Protein AF-A0A7R9GLE8-F1 (afdb_monomer_lite)

pLDDT: mean 83.37, std 15.87, range [44.31, 98.19]

Structure (mmCIF, N/CA/C/O backbone):
data_AF-A0A7R9GLE8-F1
#
_entry.id   AF-A0A7R9GLE8-F1
#
loop_
_atom_site.group_PDB
_atom_site.id
_atom_site.type_symbol
_atom_site.label_atom_id
_atom_site.label_alt_id
_atom_site.label_comp_id
_atom_site.label_asym_id
_atom_site.label_entity_id
_atom_site.label_seq_id
_atom_site.pdbx_PDB_ins_code
_atom_site.Cartn_x
_atom_site.Cartn_y
_atom_site.Cartn_z
_atom_site.occupancy
_atom_site.B_iso_or_equiv
_atom_site.auth_seq_id
_atom_site.auth_comp_id
_atom_site.auth_asym_id
_atom_site.auth_atom_id
_atom_site.pdbx_PDB_model_num
ATOM 1 N N . MET A 1 1 ? 0.397 -21.707 -7.330 1.00 59.50 1 MET A N 1
ATOM 2 C CA . MET A 1 1 ? 0.537 -20.572 -8.266 1.00 59.50 1 MET A CA 1
ATOM 3 C C . MET A 1 1 ? -0.544 -19.571 -7.891 1.00 59.50 1 MET A C 1
ATOM 5 O O . MET A 1 1 ? -1.689 -20.000 -7.793 1.00 59.50 1 MET A O 1
ATOM 9 N N . GLY A 1 2 ? -0.176 -18.335 -7.542 1.00 56.47 2 GLY A N 1
ATOM 10 C CA . GLY A 1 2 ? -1.059 -17.334 -6.929 1.00 56.47 2 GLY A CA 1
ATOM 11 C C . GLY A 1 2 ? -2.402 -17.160 -7.633 1.00 56.47 2 GLY A C 1
ATOM 12 O O . GLY A 1 2 ? -2.499 -17.252 -8.858 1.00 56.47 2 GLY A O 1
ATOM 13 N N . HIS A 1 3 ? -3.440 -16.954 -6.825 1.00 71.94 3 HIS A N 1
ATOM 14 C CA . HIS A 1 3 ? -4.842 -16.863 -7.223 1.00 71.94 3 HIS A CA 1
ATOM 15 C C . HIS A 1 3 ? -5.018 -15.907 -8.420 1.00 71.94 3 HIS A C 1
ATOM 17 O O . HIS A 1 3 ? -4.816 -14.704 -8.293 1.00 71.94 3 HIS A O 1
ATOM 23 N N . GLY A 1 4 ? -5.339 -16.446 -9.600 1.00 75.56 4 GLY A N 1
ATOM 24 C CA . GLY A 1 4 ? -5.641 -15.649 -10.797 1.00 75.56 4 GLY A CA 1
ATOM 25 C C . GLY A 1 4 ? -4.448 -15.015 -11.529 1.00 75.56 4 GLY A C 1
ATOM 26 O O . GLY A 1 4 ? -4.670 -14.203 -12.419 1.00 75.56 4 GLY A O 1
ATOM 27 N N . GLY A 1 5 ? -3.198 -15.370 -11.202 1.00 83.56 5 GLY A N 1
ATOM 28 C CA . GLY A 1 5 ? -2.015 -14.842 -11.902 1.00 83.56 5 GLY A CA 1
ATOM 29 C C . GLY A 1 5 ? -1.579 -13.438 -11.467 1.00 83.56 5 GLY A C 1
ATOM 30 O O . GLY A 1 5 ? -0.675 -12.869 -12.074 1.00 83.56 5 GLY A O 1
ATOM 31 N N . THR A 1 6 ? -2.164 -12.884 -10.404 1.00 83.69 6 THR A N 1
ATOM 32 C CA . THR A 1 6 ? -1.819 -11.550 -9.885 1.00 83.69 6 THR A CA 1
ATOM 33 C C . THR A 1 6 ? -0.329 -11.407 -9.574 1.00 83.69 6 THR A C 1
ATOM 35 O O . THR A 1 6 ? 0.277 -10.414 -9.967 1.00 83.69 6 THR A O 1
ATOM 38 N N . ASP A 1 7 ? 0.291 -12.424 -8.966 1.00 88.81 7 ASP A N 1
ATOM 39 C CA . ASP A 1 7 ? 1.729 -12.412 -8.657 1.00 88.81 7 ASP A CA 1
ATOM 40 C C . ASP A 1 7 ? 2.588 -12.277 -9.923 1.00 88.81 7 ASP A C 1
ATOM 42 O O . ASP A 1 7 ? 3.605 -11.587 -9.920 1.00 88.81 7 ASP A O 1
ATOM 46 N N . PHE A 1 8 ? 2.166 -12.907 -11.026 1.00 90.25 8 PHE A N 1
ATOM 47 C CA . PHE A 1 8 ? 2.867 -12.801 -12.303 1.00 90.25 8 PHE A CA 1
ATOM 48 C C . PHE A 1 8 ? 2.824 -11.364 -12.825 1.00 90.25 8 PHE A C 1
ATOM 50 O O . PHE A 1 8 ? 3.865 -10.812 -13.171 1.00 90.25 8 PHE A O 1
ATOM 57 N N . TYR A 1 9 ? 1.645 -10.739 -12.837 1.00 88.38 9 TYR A N 1
ATOM 58 C CA . TYR A 1 9 ? 1.493 -9.367 -13.324 1.00 88.38 9 TYR A CA 1
ATOM 59 C C . TYR A 1 9 ? 2.167 -8.334 -12.418 1.00 88.38 9 TYR A C 1
ATOM 61 O O . TYR A 1 9 ? 2.700 -7.345 -12.920 1.00 88.38 9 TYR A O 1
ATOM 69 N N . LEU A 1 10 ? 2.203 -8.578 -11.106 1.00 88.88 10 LEU A N 1
ATOM 70 C CA . LEU A 1 10 ? 2.942 -7.743 -10.162 1.00 88.88 10 LEU A CA 1
ATOM 71 C C . LEU A 1 10 ? 4.443 -7.767 -10.479 1.00 88.88 10 LEU A C 1
ATOM 73 O O . LEU A 1 10 ? 5.066 -6.711 -10.606 1.00 88.88 10 LEU A O 1
ATOM 77 N N . MET A 1 11 ? 5.012 -8.960 -10.673 1.00 91.38 11 MET A N 1
ATOM 78 C CA . MET A 1 11 ? 6.434 -9.112 -10.995 1.00 91.38 11 MET A CA 1
ATOM 79 C C . MET A 1 11 ? 6.771 -8.586 -12.397 1.00 91.38 11 MET A C 1
ATOM 81 O O . MET A 1 11 ? 7.779 -7.902 -12.564 1.00 91.38 11 MET A O 1
ATOM 85 N N . ASP A 1 12 ? 5.925 -8.845 -13.396 1.00 92.38 12 ASP A N 1
ATOM 86 C CA . ASP A 1 12 ? 6.077 -8.317 -14.759 1.00 92.38 12 ASP A CA 1
ATOM 87 C C . ASP A 1 12 ? 6.053 -6.777 -14.780 1.00 92.38 12 ASP A C 1
ATOM 89 O O . ASP A 1 12 ? 6.921 -6.152 -15.396 1.00 92.38 12 ASP A O 1
ATOM 93 N N . GLY A 1 13 ? 5.119 -6.154 -14.052 1.00 92.00 13 GLY A N 1
ATOM 94 C CA . GLY A 1 13 ? 5.050 -4.699 -13.897 1.00 92.00 13 GLY A CA 1
ATOM 95 C C . GLY A 1 13 ? 6.306 -4.117 -13.245 1.00 92.00 13 GLY A C 1
ATOM 96 O O . GLY A 1 13 ? 6.887 -3.161 -13.764 1.00 92.00 13 GLY A O 1
ATOM 97 N N . PHE A 1 14 ? 6.785 -4.741 -12.165 1.00 91.94 14 PHE A N 1
ATOM 98 C CA . PHE A 1 14 ? 8.015 -4.327 -11.488 1.00 91.94 14 PHE A CA 1
ATOM 99 C C . PHE A 1 14 ? 9.248 -4.420 -12.402 1.00 91.94 14 PHE A C 1
ATOM 101 O O . PHE A 1 14 ? 10.003 -3.455 -12.526 1.00 91.94 14 PHE A O 1
ATOM 108 N N . ILE A 1 15 ? 9.434 -5.546 -13.102 1.00 95.62 15 ILE A N 1
ATOM 109 C CA . ILE A 1 15 ? 10.562 -5.734 -14.030 1.00 95.62 15 ILE A CA 1
ATOM 110 C C . ILE A 1 15 ? 10.523 -4.685 -15.149 1.00 95.62 15 ILE A C 1
ATOM 112 O O . ILE A 1 15 ? 11.559 -4.105 -15.488 1.00 95.62 15 ILE A O 1
ATOM 116 N N . LYS A 1 16 ? 9.337 -4.389 -15.699 1.00 95.44 16 LYS A N 1
ATOM 117 C CA . LYS A 1 16 ? 9.161 -3.344 -16.719 1.00 95.44 16 LYS A CA 1
ATOM 118 C C . LYS A 1 16 ? 9.572 -1.968 -16.203 1.00 95.44 16 LYS A C 1
ATOM 120 O O . LYS A 1 16 ? 10.329 -1.293 -16.902 1.00 95.44 16 LYS A O 1
ATOM 125 N N . ALA A 1 17 ? 9.135 -1.592 -15.001 1.00 95.06 17 ALA A N 1
ATOM 126 C CA . ALA A 1 17 ? 9.498 -0.327 -14.363 1.00 95.06 17 ALA A CA 1
ATOM 127 C C . ALA A 1 17 ? 11.019 -0.166 -14.231 1.00 95.06 17 ALA A C 1
ATOM 129 O O . ALA A 1 17 ? 11.577 0.845 -14.658 1.00 95.06 17 ALA A O 1
ATOM 130 N N . VAL A 1 18 ? 11.705 -1.202 -13.733 1.00 96.12 18 VAL A N 1
ATOM 131 C CA . VAL A 1 18 ? 13.169 -1.190 -13.580 1.00 96.12 18 VAL A CA 1
ATOM 132 C C . VAL A 1 18 ? 13.870 -1.135 -14.940 1.00 96.12 18 VAL A C 1
ATOM 134 O O . VAL A 1 18 ? 14.751 -0.303 -15.140 1.00 96.12 18 VAL A O 1
ATOM 137 N N . SER A 1 19 ? 13.464 -1.974 -15.900 1.00 98.00 19 SER A N 1
ATOM 138 C CA . SER A 1 19 ? 14.112 -2.054 -17.221 1.00 98.00 19 SER A CA 1
ATOM 139 C C . SER A 1 19 ? 14.028 -0.756 -18.031 1.00 98.0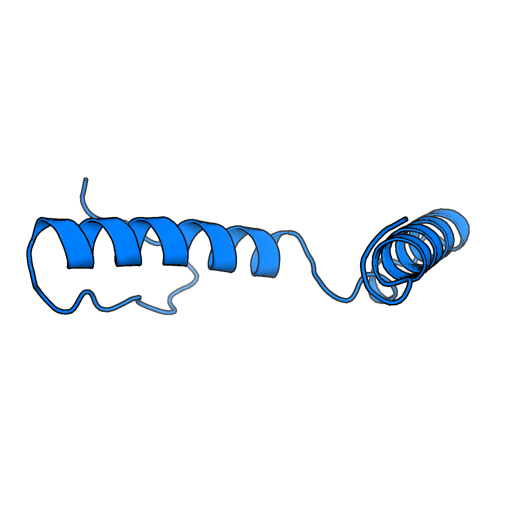0 19 SER A C 1
ATOM 141 O O . SER A 1 19 ? 14.923 -0.466 -18.823 1.00 98.00 19 SER A O 1
ATOM 143 N N . LYS A 1 20 ? 12.960 0.026 -17.831 1.00 97.25 20 LYS A N 1
ATOM 144 C CA . LYS A 1 20 ? 12.727 1.307 -18.510 1.00 97.25 20 LYS A CA 1
ATOM 145 C C . LYS A 1 20 ? 13.167 2.514 -17.687 1.00 97.25 20 LYS A C 1
ATOM 147 O O . LYS A 1 20 ? 13.081 3.630 -18.190 1.00 97.25 20 LYS A O 1
ATOM 152 N N . ASN A 1 21 ? 13.628 2.292 -16.453 1.00 95.81 21 ASN A N 1
ATOM 153 C CA . ASN A 1 21 ? 13.877 3.341 -15.468 1.00 95.81 21 ASN A CA 1
ATOM 154 C C . ASN A 1 21 ? 12.665 4.284 -15.308 1.00 95.81 21 ASN A C 1
ATOM 156 O O . ASN A 1 21 ? 12.809 5.504 -15.263 1.00 95.81 21 ASN A O 1
ATOM 160 N N . ASP A 1 22 ? 11.465 3.699 -15.281 1.00 94.75 22 ASP A N 1
ATOM 161 C CA . ASP A 1 22 ? 10.188 4.411 -15.248 1.00 94.75 22 ASP A CA 1
ATOM 162 C C . ASP A 1 22 ? 9.349 3.940 -14.045 1.00 94.75 22 ASP A C 1
ATOM 164 O O . ASP A 1 22 ? 8.664 2.913 -14.124 1.00 94.75 22 ASP A O 1
ATOM 168 N N . PRO A 1 23 ? 9.391 4.669 -12.914 1.00 89.06 23 PRO A N 1
ATOM 169 C CA . PRO A 1 23 ? 8.670 4.292 -11.703 1.00 89.06 23 PRO A CA 1
ATOM 170 C C . PRO A 1 23 ? 7.147 4.423 -11.838 1.00 89.06 23 PRO A C 1
ATOM 172 O O . PRO A 1 23 ? 6.429 3.837 -11.032 1.00 89.06 23 PRO A O 1
ATOM 175 N N . THR A 1 24 ? 6.635 5.127 -12.857 1.00 89.44 24 THR A N 1
ATOM 176 C CA . THR A 1 24 ? 5.183 5.300 -13.062 1.00 89.44 24 THR A CA 1
ATOM 177 C C . THR A 1 24 ? 4.476 3.996 -13.447 1.00 89.44 24 THR A C 1
ATOM 179 O O . THR A 1 24 ? 3.254 3.895 -13.353 1.00 89.44 24 THR A O 1
ATOM 182 N N . LEU A 1 25 ? 5.244 2.970 -13.832 1.00 89.81 25 LEU A N 1
ATOM 183 C CA . LEU A 1 25 ? 4.750 1.629 -14.148 1.00 89.81 25 LEU A CA 1
ATOM 184 C C . LEU A 1 25 ? 4.462 0.774 -12.900 1.00 89.81 25 LEU A C 1
ATOM 186 O O . LEU A 1 25 ? 3.844 -0.285 -13.021 1.00 89.81 25 LEU A O 1
ATOM 190 N N . VAL A 1 26 ? 4.876 1.219 -11.708 1.00 88.81 26 VAL A N 1
ATOM 191 C CA . VAL A 1 26 ? 4.507 0.597 -10.430 1.00 88.81 26 VAL A CA 1
ATOM 192 C C . VAL A 1 26 ? 3.293 1.330 -9.862 1.00 88.81 26 VAL A C 1
ATOM 194 O O . VAL A 1 26 ? 3.401 2.457 -9.394 1.00 88.81 26 VAL A O 1
ATOM 197 N N . LEU A 1 27 ? 2.128 0.680 -9.897 1.00 82.38 27 LEU A N 1
ATOM 198 C CA . LEU A 1 27 ? 0.852 1.307 -9.519 1.00 82.38 27 LEU A CA 1
ATOM 199 C C . LEU A 1 27 ? 0.680 1.513 -8.006 1.00 82.38 27 LEU A C 1
ATOM 201 O O . LEU A 1 27 ? -0.051 2.404 -7.588 1.00 82.38 27 LEU A O 1
ATOM 205 N N . THR A 1 28 ? 1.330 0.687 -7.189 1.00 83.38 28 THR A N 1
ATOM 206 C CA . THR A 1 28 ? 1.323 0.792 -5.723 1.00 83.38 28 THR A CA 1
ATOM 207 C C . THR A 1 28 ? 2.722 1.105 -5.231 1.00 83.38 28 THR A C 1
ATOM 209 O O . THR A 1 28 ? 3.594 0.234 -5.238 1.00 83.38 28 THR A O 1
ATOM 212 N N . GLY A 1 29 ? 2.928 2.353 -4.816 1.00 83.12 29 GLY A N 1
ATOM 213 C CA . GLY A 1 29 ? 4.195 2.833 -4.297 1.00 83.12 29 GLY A CA 1
ATOM 214 C C . GLY A 1 29 ? 4.416 2.478 -2.828 1.00 83.12 29 GLY A C 1
ATOM 215 O O . GLY A 1 29 ? 3.630 1.791 -2.163 1.00 83.12 29 GLY A O 1
ATOM 216 N N . VAL A 1 30 ? 5.529 2.986 -2.303 1.00 85.44 30 VAL A N 1
ATOM 217 C CA . VAL A 1 30 ? 5.889 2.847 -0.886 1.00 85.44 30 VAL A CA 1
ATOM 218 C C . VAL A 1 30 ? 4.873 3.563 0.009 1.00 85.44 30 VAL A C 1
ATOM 220 O O . VAL A 1 30 ? 4.558 3.065 1.087 1.00 85.44 30 VAL A O 1
ATOM 223 N N . GLU A 1 31 ? 4.319 4.690 -0.442 1.00 85.06 31 GLU A N 1
ATOM 224 C CA . GLU A 1 31 ? 3.351 5.474 0.328 1.00 85.06 31 GLU A CA 1
ATOM 225 C C . GLU A 1 31 ? 2.024 4.720 0.517 1.00 85.06 31 GLU A C 1
ATOM 227 O O . GLU A 1 31 ? 1.542 4.592 1.644 1.00 85.06 31 GLU A O 1
ATOM 232 N N . GLU A 1 32 ? 1.460 4.152 -0.552 1.00 86.12 32 GLU A N 1
ATOM 233 C CA . GLU A 1 32 ? 0.252 3.318 -0.492 1.00 86.12 32 GLU A CA 1
ATOM 234 C C . GLU A 1 32 ? 0.472 2.087 0.392 1.00 86.12 32 GLU A C 1
ATOM 236 O O . GLU A 1 32 ? -0.379 1.745 1.218 1.00 86.12 32 GLU A O 1
ATOM 241 N N . SER A 1 33 ? 1.642 1.453 0.264 1.00 87.81 33 SER A N 1
ATOM 242 C CA . SER A 1 33 ? 2.016 0.307 1.094 1.00 87.81 33 SER A CA 1
ATOM 243 C C . SER A 1 33 ? 2.079 0.689 2.574 1.00 87.81 33 SER A C 1
ATOM 245 O O . SER A 1 33 ? 1.513 -0.014 3.414 1.00 87.81 33 SER A O 1
ATOM 247 N N . LEU A 1 34 ? 2.704 1.821 2.911 1.00 88.00 34 LEU A N 1
ATOM 248 C CA . LEU A 1 34 ? 2.792 2.320 4.285 1.00 88.00 34 LEU A CA 1
ATOM 249 C C . LEU A 1 34 ? 1.405 2.641 4.859 1.00 88.00 34 LEU A C 1
ATOM 251 O O . LEU A 1 34 ? 1.093 2.204 5.968 1.00 88.00 34 LEU A O 1
ATOM 255 N N . LYS A 1 35 ? 0.547 3.327 4.092 1.00 87.31 35 LYS A N 1
ATOM 256 C CA . LYS A 1 35 ? -0.842 3.624 4.487 1.00 87.31 35 LYS A CA 1
ATOM 257 C C . LYS A 1 35 ? -1.614 2.348 4.831 1.00 87.31 35 LYS A C 1
ATOM 259 O O . LYS A 1 35 ? -2.288 2.304 5.860 1.00 87.31 35 LYS A O 1
ATOM 264 N N . SER A 1 36 ? -1.471 1.294 4.023 1.00 88.88 36 SER A N 1
ATOM 265 C CA . SER A 1 36 ? -2.115 0.003 4.294 1.00 88.88 36 SER A CA 1
ATOM 266 C C . SER A 1 36 ? -1.635 -0.636 5.601 1.00 88.88 36 SER A C 1
ATOM 268 O O . SER A 1 36 ? -2.442 -1.236 6.305 1.00 88.88 36 SER A O 1
ATOM 270 N N . HIS A 1 37 ? -0.350 -0.519 5.947 1.00 90.25 37 HIS A N 1
ATOM 271 C CA . HIS A 1 37 ? 0.178 -1.069 7.202 1.00 90.25 37 HIS A CA 1
ATOM 272 C C . HIS A 1 37 ? -0.288 -0.263 8.422 1.00 90.25 37 HIS A C 1
ATOM 274 O O . HIS A 1 37 ? -0.704 -0.846 9.422 1.00 90.25 37 HIS A O 1
ATOM 280 N N . LEU A 1 38 ? -0.288 1.071 8.335 1.00 89.44 38 LEU A N 1
ATOM 281 C CA . LEU A 1 38 ? -0.774 1.939 9.415 1.00 89.44 38 LEU A CA 1
ATOM 282 C C . LEU A 1 38 ? -2.265 1.723 9.702 1.00 89.44 38 LEU A C 1
ATOM 284 O O . LEU A 1 38 ? -2.676 1.707 10.864 1.00 89.44 38 LEU A O 1
ATOM 288 N N . LEU A 1 39 ? -3.063 1.477 8.660 1.00 91.62 39 LEU A N 1
ATOM 289 C CA . LEU A 1 39 ? -4.471 1.107 8.800 1.00 91.62 39 LEU A CA 1
ATOM 290 C C . LEU A 1 39 ? -4.650 -0.167 9.641 1.00 91.62 39 LEU A C 1
ATOM 292 O O . LEU A 1 39 ? -5.558 -0.224 10.469 1.00 91.62 39 LEU A O 1
ATOM 296 N N . VAL A 1 40 ? -3.779 -1.168 9.475 1.00 94.75 40 VAL A N 1
ATOM 297 C CA . VAL A 1 40 ? -3.831 -2.407 10.270 1.00 94.75 40 VAL A CA 1
ATOM 298 C C . VAL A 1 40 ? -3.574 -2.126 11.751 1.00 94.75 40 VAL A C 1
ATOM 300 O O . VAL A 1 40 ? -4.278 -2.674 12.598 1.00 94.75 40 VAL A O 1
ATOM 303 N N . PHE A 1 41 ? -2.628 -1.245 12.087 1.00 92.56 41 PHE A N 1
ATOM 304 C CA . PHE A 1 41 ? -2.387 -0.868 13.484 1.00 92.56 41 PHE A CA 1
ATOM 305 C C . PHE A 1 41 ? -3.569 -0.118 14.094 1.00 92.56 41 PHE A C 1
ATOM 307 O O . PHE A 1 41 ? -4.015 -0.474 15.183 1.00 92.56 41 PHE A O 1
ATOM 314 N N . ALA A 1 42 ? -4.133 0.854 13.376 1.00 92.25 42 ALA A N 1
ATOM 315 C CA . ALA A 1 42 ? -5.328 1.558 13.830 1.00 92.25 42 ALA A CA 1
ATOM 316 C C 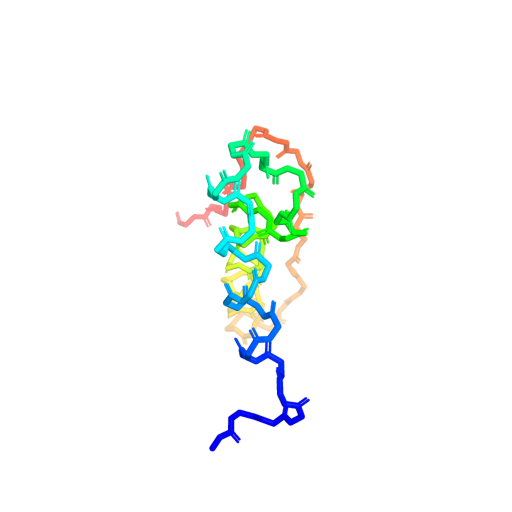. ALA A 1 42 ? -6.517 0.600 14.038 1.00 92.25 42 ALA A C 1
ATOM 318 O O . ALA A 1 42 ? -7.245 0.720 15.027 1.00 92.25 42 ALA A O 1
ATOM 319 N N . ALA A 1 43 ? -6.689 -0.383 13.147 1.00 95.19 43 ALA A N 1
ATOM 320 C CA . ALA A 1 43 ? -7.721 -1.409 13.272 1.00 95.19 43 ALA A CA 1
ATOM 321 C C . ALA A 1 43 ? -7.494 -2.329 14.484 1.00 95.19 43 ALA A C 1
ATOM 323 O O . ALA A 1 43 ? -8.449 -2.666 15.185 1.00 95.19 43 ALA A O 1
ATOM 324 N N . GLU A 1 44 ? -6.247 -2.708 14.772 1.00 97.12 44 GLU A N 1
ATOM 325 C CA . GLU A 1 44 ? -5.925 -3.509 15.958 1.00 97.12 44 GLU A CA 1
ATOM 326 C C . GLU A 1 44 ? -6.173 -2.727 17.256 1.00 97.12 44 GLU A C 1
ATOM 328 O O . GLU A 1 44 ? -6.748 -3.280 18.197 1.00 97.12 44 GLU A O 1
ATOM 333 N N . THR A 1 45 ? -5.835 -1.436 17.299 1.00 94.75 45 THR A N 1
ATOM 334 C CA . THR A 1 45 ? -6.189 -0.554 18.424 1.00 94.75 45 THR A CA 1
ATOM 335 C C . THR A 1 45 ? -7.705 -0.480 18.606 1.00 94.75 45 THR A C 1
ATOM 337 O O . THR A 1 45 ? -8.205 -0.713 19.707 1.00 94.75 45 THR A O 1
ATOM 340 N N . ALA A 1 46 ? -8.457 -0.255 17.523 1.00 96.94 46 ALA A N 1
ATOM 341 C CA . ALA A 1 46 ? -9.920 -0.227 17.552 1.00 96.94 46 ALA A CA 1
ATOM 342 C C . ALA A 1 46 ? -10.520 -1.534 18.101 1.00 96.94 46 ALA A C 1
ATOM 344 O O . A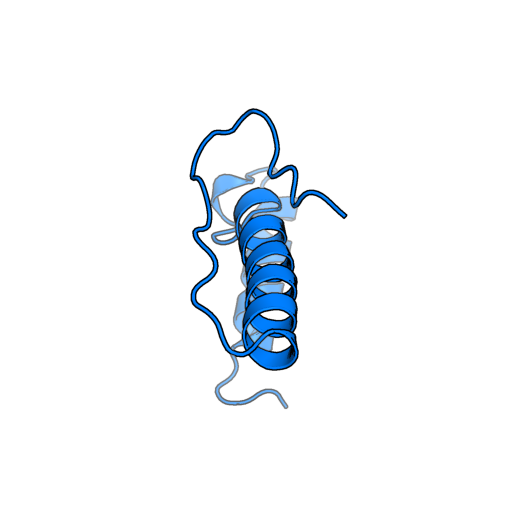LA A 1 46 ? -11.420 -1.496 18.942 1.00 96.94 46 ALA A O 1
ATOM 345 N N . ARG A 1 47 ? -9.992 -2.692 17.676 1.00 97.94 47 ARG A N 1
ATOM 346 C CA . ARG A 1 47 ? -10.431 -4.016 18.145 1.00 97.94 47 ARG A CA 1
ATOM 347 C C . ARG A 1 47 ? -10.146 -4.225 19.634 1.00 97.94 47 ARG A C 1
ATOM 349 O O . ARG A 1 47 ? -10.984 -4.791 20.332 1.00 97.94 47 ARG A O 1
ATOM 356 N N . ARG A 1 48 ? -8.971 -3.805 20.116 1.00 98.19 48 ARG A N 1
ATOM 357 C CA . ARG A 1 48 ? -8.568 -3.953 21.527 1.00 98.19 48 ARG A CA 1
ATOM 358 C C . ARG A 1 48 ? -9.362 -3.056 22.465 1.00 98.19 48 ARG A C 1
ATOM 360 O O . ARG A 1 48 ? -9.727 -3.490 23.551 1.00 98.19 48 ARG A O 1
ATOM 367 N N . GLU A 1 49 ? -9.619 -1.826 22.042 1.00 96.75 49 GLU A N 1
ATOM 368 C CA . GLU A 1 49 ? -10.274 -0.805 22.864 1.00 96.75 49 GLU A CA 1
ATOM 369 C C . GLU A 1 49 ? -11.793 -0.757 22.653 1.00 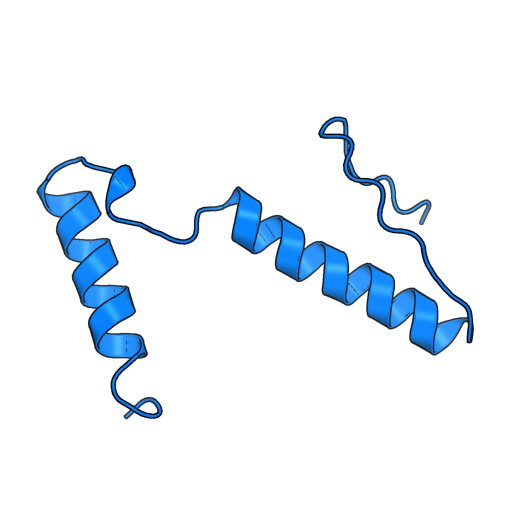96.75 49 GLU A C 1
ATOM 371 O O . GLU A 1 49 ? -12.488 -0.020 23.347 1.00 96.75 49 GLU A O 1
ATOM 376 N N . ASN A 1 50 ? -12.312 -1.549 21.707 1.00 97.25 50 ASN A N 1
ATOM 377 C CA . ASN A 1 50 ? -13.719 -1.588 21.313 1.00 97.25 50 ASN A CA 1
ATOM 378 C C . ASN A 1 50 ? -14.285 -0.187 21.013 1.00 97.25 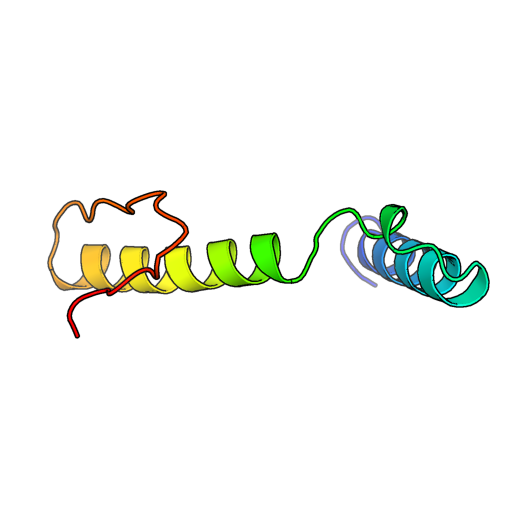50 ASN A C 1
ATOM 380 O O . ASN A 1 50 ? -15.364 0.188 21.480 1.00 97.25 50 ASN A O 1
ATOM 384 N N . ARG A 1 51 ? -13.531 0.609 20.245 1.00 96.25 51 ARG A N 1
ATOM 385 C CA . ARG A 1 51 ? -13.913 1.972 19.857 1.00 96.25 51 ARG A CA 1
ATOM 386 C C . ARG A 1 51 ? -13.541 2.288 18.417 1.00 96.25 51 ARG A C 1
ATOM 388 O O . ARG A 1 51 ? -12.702 1.629 17.811 1.00 96.25 51 ARG A O 1
ATOM 395 N N . VAL A 1 52 ? -14.119 3.367 17.900 1.00 94.94 52 VAL A N 1
ATOM 396 C CA . VAL A 1 52 ? -13.722 3.940 16.611 1.00 94.94 52 VAL A CA 1
ATOM 397 C C . VAL A 1 52 ? -12.392 4.690 16.763 1.00 94.94 52 VAL A C 1
ATOM 399 O O . VAL A 1 52 ? -12.214 5.480 17.695 1.00 94.94 52 VAL A O 1
ATOM 402 N N . VAL A 1 53 ? -11.465 4.446 15.834 1.00 92.31 53 VAL A N 1
ATOM 403 C CA . VAL A 1 53 ? -10.176 5.144 15.719 1.00 92.31 53 VAL A CA 1
ATOM 404 C C . VAL A 1 53 ? -10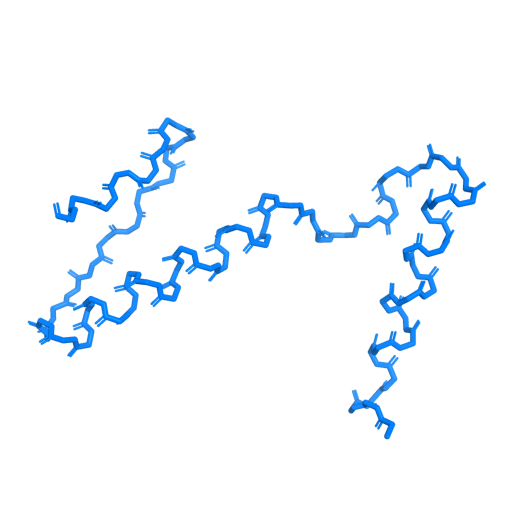.177 5.943 14.417 1.00 92.31 53 VAL A C 1
ATOM 406 O O . VAL A 1 53 ? -10.320 5.374 13.336 1.00 92.31 53 VAL A O 1
ATOM 409 N N . THR A 1 54 ? -10.035 7.264 14.519 1.00 90.69 54 THR A N 1
ATOM 410 C CA . THR A 1 54 ? -9.948 8.155 13.355 1.00 90.69 54 THR A CA 1
ATOM 411 C C . THR A 1 54 ? -8.522 8.183 12.823 1.00 90.69 54 THR A C 1
ATOM 413 O O . THR A 1 54 ? -7.578 8.433 13.565 1.00 90.69 54 THR A O 1
ATOM 416 N N . ILE A 1 55 ? -8.380 7.968 11.520 1.00 84.31 55 ILE A N 1
ATOM 417 C CA . ILE A 1 55 ? -7.111 7.996 10.792 1.00 84.31 55 ILE A CA 1
ATOM 418 C C . ILE A 1 55 ? -7.022 9.372 10.120 1.00 84.31 55 ILE A C 1
ATOM 420 O O . ILE A 1 55 ? -7.816 9.671 9.230 1.00 84.31 55 ILE A O 1
ATOM 424 N N . GLN A 1 56 ? -6.127 10.245 10.594 1.00 73.44 56 GLN A N 1
ATOM 425 C CA . GLN A 1 56 ? -5.955 11.595 10.040 1.00 73.44 56 GLN A CA 1
ATOM 426 C C . GLN A 1 56 ? -5.122 11.550 8.758 1.00 73.44 56 GLN A C 1
ATOM 428 O O . GLN A 1 56 ? -4.086 10.908 8.716 1.00 73.44 56 GLN A O 1
ATOM 433 N N . SER A 1 57 ? -5.547 12.245 7.708 1.00 61.28 57 SER A N 1
ATOM 434 C CA . SER A 1 57 ? -4.887 12.225 6.396 1.00 61.28 57 SER A CA 1
ATOM 435 C C . SER A 1 57 ? -3.719 13.214 6.248 1.00 61.28 57 SER A C 1
ATOM 437 O O . SER A 1 57 ? -3.314 13.484 5.119 1.00 61.28 57 SER A O 1
ATOM 439 N N . ASP A 1 58 ? -3.213 13.804 7.336 1.00 52.44 58 ASP A N 1
ATOM 440 C CA . ASP A 1 58 ? -2.146 14.811 7.261 1.00 52.44 58 ASP A CA 1
ATOM 441 C C . ASP A 1 58 ? -0.782 14.142 6.966 1.00 52.44 58 ASP A C 1
ATOM 443 O O . ASP A 1 58 ? -0.392 13.209 7.675 1.00 52.44 58 ASP A O 1
ATOM 447 N N . PRO A 1 59 ? -0.041 14.581 5.928 1.00 50.31 59 PRO A N 1
ATOM 448 C CA . PRO A 1 59 ? 1.293 14.067 5.606 1.00 50.31 59 PRO A CA 1
ATOM 449 C C . PRO A 1 59 ? 2.355 14.335 6.687 1.00 50.31 59 PRO A C 1
ATOM 451 O O . PRO A 1 59 ? 3.420 13.713 6.653 1.00 50.31 59 PRO A O 1
ATOM 454 N N . GLN A 1 60 ? 2.091 15.202 7.668 1.00 51.31 60 GLN A N 1
ATOM 455 C CA . GLN A 1 60 ? 2.926 15.337 8.866 1.00 51.31 60 GLN A CA 1
ATOM 456 C C . GLN A 1 60 ? 2.632 14.219 9.871 1.00 51.31 60 GLN A C 1
ATOM 458 O O . GLN A 1 60 ? 2.149 14.473 10.962 1.00 51.31 60 GLN A O 1
ATOM 463 N N . PHE A 1 61 ? 2.959 12.988 9.478 1.00 49.38 61 PHE A N 1
ATOM 464 C CA . PHE A 1 61 ? 3.030 11.790 10.311 1.00 49.38 61 PHE A CA 1
ATOM 465 C C . PHE A 1 61 ? 1.800 11.480 11.174 1.00 49.38 61 PHE A C 1
ATOM 467 O O . PHE A 1 61 ? 1.503 12.116 12.175 1.00 49.38 61 PHE A O 1
ATOM 474 N N . PHE A 1 62 ? 1.190 10.345 10.846 1.00 50.44 62 PHE A N 1
ATOM 475 C CA . PHE A 1 62 ? 0.425 9.494 11.746 1.00 50.44 62 PHE A CA 1
ATOM 476 C C . PHE A 1 62 ? 1.164 9.238 13.076 1.00 50.44 62 PHE A C 1
ATOM 478 O O . PHE A 1 62 ? 1.724 8.162 13.289 1.00 50.44 62 PHE A O 1
ATOM 485 N N . THR A 1 63 ? 1.153 10.195 14.002 1.00 44.31 63 THR A N 1
ATOM 486 C CA . THR A 1 63 ? 1.288 9.920 15.428 1.00 44.31 63 THR A CA 1
ATOM 487 C C . THR A 1 63 ? 0.000 9.230 15.838 1.00 44.31 63 THR A C 1
ATOM 489 O O . THR A 1 63 ? -0.980 9.850 16.243 1.00 44.31 63 THR A O 1
ATOM 492 N N . ILE A 1 64 ? -0.022 7.910 15.668 1.00 49.16 64 ILE A N 1
ATOM 493 C CA . ILE A 1 64 ? -0.756 7.094 16.623 1.00 49.16 64 ILE A CA 1
ATOM 494 C C . ILE A 1 64 ? -0.020 7.365 17.933 1.00 49.16 64 ILE A C 1
ATOM 496 O O . ILE A 1 64 ? 1.135 6.962 18.056 1.00 49.16 64 ILE A O 1
ATOM 500 N N . ASP A 1 65 ? -0.624 8.143 18.832 1.00 49.75 65 ASP A N 1
ATOM 501 C CA . ASP A 1 65 ? -0.142 8.248 20.208 1.00 49.75 65 ASP A CA 1
ATOM 502 C C . ASP A 1 65 ? -0.071 6.815 20.759 1.00 49.75 65 ASP A C 1
ATOM 504 O O . ASP A 1 65 ? -1.104 6.192 21.022 1.00 49.75 65 ASP A O 1
ATOM 508 N N . LEU A 1 66 ? 1.145 6.263 20.806 1.00 49.66 66 LEU A N 1
ATOM 509 C CA . LEU A 1 66 ? 1.481 5.021 21.498 1.00 49.66 66 LEU A CA 1
ATOM 510 C C . LEU A 1 66 ? 1.788 5.331 22.961 1.00 49.66 66 LEU A C 1
ATOM 512 O O . LEU A 1 66 ? 2.507 6.327 23.208 1.00 49.66 66 LEU A O 1
#

Secondary structure (DSSP, 8-state):
--GGGHHHHHHHHHHHHHHHT-GGG-SS-HHHHHHHHHHHHHHHHHHHHTS-------SS------

Sequence (66 aa):
MGHGGTDFYLMDGFIKAVSKNDPTLVLTGVEESLKSHLLVFAAETARRENRVVTIQSDPQFFTIDL

Organism: NCBI:txid399045

Foldseek 3Di:
DDDPCPVVVQVVLVVVCVVVVNCVSNPQDPVNVVVVVVVVVQVVVCVVVVHHGDDDPDPPDDPPPD

Radius of gyration: 16.64 Å; chains: 1; bounding box: 28×36×41 Å